Protein AF-A0A9C9SLM1-F1 (afdb_monomer)

Secondary structure (DSSP, 8-state):
---SSSSGGGTTTGGGHHHHHHHHHHHHHHHHHHHHHH-TTSTHHHHHHHHHHHHHHHHHHH-TTSTTHHHHHHHHHHHHHHH-SHHHHHHHHHHHHHHHHHHHHHHH-

Sequence (109 aa):
MKKLLIAFPLLILTSCAYFNIYYNADKYYKEAVSSKKENSRNLSYKSKADSTISKASKLIQYYPNSDLVDDALLLMAKAYVLKGGKDNYMKALTKLDEIEKYYKHKKIN

Structure (mmCIF, N/CA/C/O backbone):
data_AF-A0A9C9SLM1-F1
#
_entry.id   AF-A0A9C9SLM1-F1
#
loop_
_atom_site.group_PDB
_atom_site.id
_atom_site.type_symbol
_atom_site.label_atom_id
_atom_site.label_alt_id
_atom_site.label_comp_id
_atom_site.label_asym_id
_atom_site.label_entity_id
_atom_site.label_seq_id
_atom_site.pdbx_PDB_ins_code
_atom_site.Cartn_x
_atom_site.Cartn_y
_atom_site.Cartn_z
_atom_site.occupancy
_atom_site.B_iso_or_equiv
_atom_site.auth_seq_id
_atom_site.auth_comp_id
_atom_site.auth_asym_id
_atom_site.auth_atom_id
_atom_site.pdbx_PDB_model_num
ATOM 1 N N . MET A 1 1 ? -34.814 19.215 31.218 1.00 48.34 1 MET A N 1
ATOM 2 C CA . MET A 1 1 ? -34.365 18.006 30.489 1.00 48.34 1 MET A CA 1
ATOM 3 C C . MET A 1 1 ? -34.402 18.264 28.977 1.00 48.34 1 MET A C 1
ATOM 5 O O . MET A 1 1 ? -35.345 17.861 28.323 1.00 48.34 1 MET A O 1
ATOM 9 N N . LYS A 1 2 ? -33.443 19.014 28.413 1.00 53.16 2 LYS A N 1
ATOM 10 C CA . LYS A 1 2 ? -33.344 19.283 26.956 1.00 53.16 2 LYS A CA 1
ATOM 11 C C . LYS A 1 2 ? -31.889 19.595 26.559 1.00 53.16 2 LYS A C 1
ATOM 13 O O . LYS A 1 2 ? -31.604 20.642 25.997 1.00 53.16 2 LYS A O 1
ATOM 18 N N . LYS A 1 3 ? -30.937 1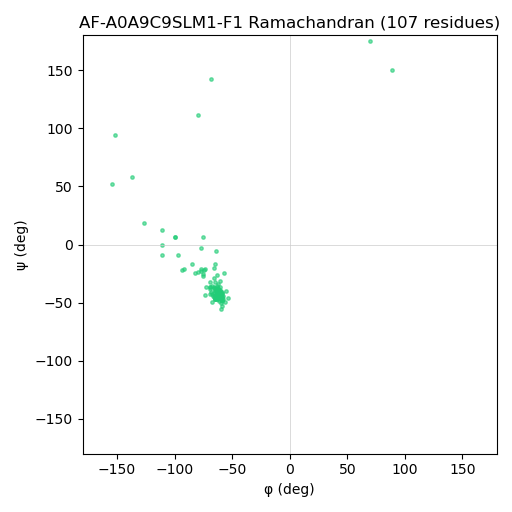8.731 26.924 1.00 52.84 3 LYS A N 1
ATOM 19 C CA . LYS A 1 3 ? -29.525 18.861 26.495 1.00 52.84 3 LYS A CA 1
ATOM 20 C C . LYS A 1 3 ? -28.972 17.591 25.830 1.00 52.84 3 LYS A C 1
ATOM 22 O O . LYS A 1 3 ? -27.766 17.437 25.731 1.00 52.84 3 LYS A O 1
ATOM 27 N N . LEU A 1 4 ? -29.845 16.690 25.367 1.00 57.44 4 LEU A N 1
ATOM 28 C CA . LEU A 1 4 ? -29.444 15.371 24.856 1.00 57.44 4 LEU A CA 1
ATOM 29 C C . LEU A 1 4 ? -29.637 15.183 23.338 1.00 57.44 4 LEU A C 1
ATOM 31 O O . LEU A 1 4 ? -29.566 14.064 22.856 1.00 57.44 4 LEU A O 1
ATOM 35 N N . LEU A 1 5 ? -29.889 16.249 22.568 1.00 57.72 5 LEU A N 1
ATOM 36 C CA . LEU A 1 5 ? -30.214 16.122 21.134 1.00 57.72 5 LEU A CA 1
ATOM 37 C C . LEU A 1 5 ? -29.136 16.650 20.173 1.00 57.72 5 LEU A C 1
ATOM 39 O O . LEU A 1 5 ? -29.304 16.539 18.967 1.00 57.72 5 LEU A O 1
ATOM 43 N N . ILE A 1 6 ? -28.013 17.179 20.673 1.00 57.31 6 ILE A N 1
ATOM 44 C CA . ILE A 1 6 ? -26.966 17.777 19.814 1.00 57.31 6 ILE A CA 1
ATOM 45 C C . ILE A 1 6 ? -25.814 16.790 19.515 1.00 57.31 6 ILE A C 1
ATOM 47 O O . ILE A 1 6 ? -24.994 17.042 18.642 1.00 57.31 6 ILE A O 1
ATOM 51 N N . ALA A 1 7 ? -25.756 15.623 20.169 1.00 55.84 7 ALA A N 1
ATOM 52 C CA . ALA A 1 7 ? -24.625 14.694 20.025 1.00 55.84 7 ALA A CA 1
ATOM 53 C C . ALA A 1 7 ? -24.716 13.723 18.824 1.00 55.84 7 ALA A C 1
ATOM 55 O O . ALA A 1 7 ? -23.706 13.146 18.430 1.00 55.84 7 ALA A O 1
ATOM 56 N N . PHE A 1 8 ? -25.898 13.535 18.225 1.00 56.88 8 PHE A N 1
ATOM 57 C CA . PHE A 1 8 ? -26.121 12.521 17.182 1.00 56.88 8 PHE A CA 1
ATOM 58 C C . PHE A 1 8 ? -25.425 12.798 15.824 1.00 56.88 8 PHE A C 1
ATOM 60 O O . PHE A 1 8 ? -24.918 11.850 15.227 1.00 56.88 8 PHE A O 1
ATOM 67 N N . PRO A 1 9 ? -25.299 14.051 15.328 1.00 55.69 9 PRO A N 1
ATOM 68 C CA . PRO A 1 9 ? -24.690 14.305 14.015 1.00 55.69 9 PRO A CA 1
ATOM 69 C C . PRO A 1 9 ? -23.161 14.129 13.970 1.00 55.69 9 PRO A C 1
ATOM 71 O O . PRO A 1 9 ? -22.608 13.925 12.892 1.00 55.69 9 PRO A O 1
ATOM 74 N N . LEU A 1 10 ? -22.459 14.197 15.111 1.00 55.34 10 LEU A N 1
ATOM 75 C CA . LEU A 1 10 ? -20.990 14.095 15.140 1.00 55.34 10 LEU A CA 1
ATOM 76 C C . LEU A 1 10 ? -20.470 12.659 14.947 1.00 55.34 10 LEU A C 1
ATOM 78 O O . LEU A 1 10 ? -19.350 12.481 14.474 1.00 55.34 10 LEU A O 1
ATOM 82 N N . LEU A 1 11 ? -21.268 11.640 15.281 1.00 55.53 11 LEU A N 1
ATOM 83 C CA . LEU A 1 11 ? -20.859 10.229 15.212 1.00 55.53 11 LEU A CA 1
ATOM 84 C C . LEU A 1 11 ? -20.796 9.676 13.778 1.00 55.53 11 LEU A C 1
ATOM 86 O O . LEU A 1 11 ? -20.075 8.718 13.527 1.00 55.53 11 LEU A O 1
ATOM 90 N N . ILE A 1 12 ? -21.507 10.289 12.828 1.00 58.47 12 ILE A N 1
ATOM 91 C CA . ILE A 1 12 ? -21.582 9.814 11.434 1.00 58.47 12 ILE A CA 1
ATOM 92 C C . ILE A 1 12 ? -20.365 10.284 10.614 1.00 58.47 12 ILE A C 1
ATOM 94 O O . ILE A 1 12 ? -19.975 9.656 9.635 1.00 58.47 12 ILE A O 1
ATOM 98 N N . LEU A 1 13 ? -19.709 11.378 11.013 1.00 56.62 13 LEU A N 1
ATOM 99 C CA . LEU A 1 13 ? -18.581 11.935 10.255 1.00 56.62 13 LEU A CA 1
ATOM 100 C C . LEU A 1 13 ? -17.273 11.154 10.457 1.00 56.62 13 LEU A C 1
ATOM 102 O O . LEU A 1 13 ? -16.393 11.188 9.595 1.00 56.62 13 LEU A O 1
ATOM 106 N N . THR A 1 14 ? -17.133 10.419 11.562 1.00 57.78 14 THR A N 1
ATOM 107 C CA . THR A 1 14 ? -15.932 9.616 11.840 1.00 57.78 14 THR A CA 1
ATOM 108 C C . THR A 1 14 ? -15.930 8.284 11.087 1.00 57.78 14 THR A C 1
ATOM 110 O O . THR A 1 14 ? -14.854 7.758 10.794 1.00 57.78 14 THR A O 1
ATOM 113 N N . SER A 1 15 ? -17.100 7.768 10.691 1.00 63.66 15 SER A N 1
ATOM 114 C CA . SER A 1 15 ? -17.237 6.471 10.015 1.00 63.66 15 SER A CA 1
ATOM 115 C C . SER A 1 15 ? -16.843 6.478 8.535 1.00 63.66 15 SER A C 1
ATOM 117 O O . SER A 1 15 ? -16.865 5.427 7.910 1.00 63.66 15 SER A O 1
ATOM 119 N N . CYS A 1 16 ? -16.477 7.623 7.950 1.00 82.00 16 CYS A N 1
ATOM 120 C CA . CYS A 1 16 ? -16.075 7.706 6.536 1.00 82.00 16 CYS A CA 1
ATOM 121 C C . CYS A 1 16 ? -14.584 8.012 6.334 1.00 82.00 16 CYS A C 1
ATOM 123 O O . CYS A 1 16 ? -14.071 7.944 5.215 1.00 82.00 16 CYS A O 1
ATOM 125 N N . ALA A 1 17 ? -13.862 8.356 7.401 1.00 88.94 17 ALA A N 1
ATOM 126 C CA . ALA A 1 17 ? -12.472 8.786 7.293 1.00 88.94 17 ALA A CA 1
ATOM 127 C C . ALA A 1 17 ? -11.543 7.669 6.778 1.00 88.94 17 ALA A C 1
ATOM 129 O O . ALA A 1 17 ? -10.668 7.941 5.956 1.00 88.94 17 ALA A O 1
ATOM 130 N N . TYR A 1 18 ? -11.768 6.411 7.178 1.00 92.06 18 TYR A N 1
ATOM 131 C CA . TYR A 1 18 ? -10.975 5.275 6.695 1.00 92.06 18 TYR A CA 1
ATOM 132 C C . TYR A 1 18 ? -11.158 5.031 5.189 1.00 92.06 18 TYR A C 1
ATOM 134 O O . TYR A 1 18 ? -10.162 4.834 4.493 1.00 92.06 18 TYR A O 1
ATOM 142 N N . PHE A 1 19 ? -12.385 5.151 4.658 1.00 94.56 19 PHE A N 1
ATOM 143 C CA . PHE A 1 19 ? -12.643 5.078 3.214 1.00 94.56 19 PHE A CA 1
ATOM 144 C C . PHE A 1 19 ? -11.849 6.144 2.460 1.00 94.56 19 PHE A C 1
ATOM 146 O O . PHE A 1 19 ? -11.167 5.840 1.482 1.00 94.56 19 PHE A O 1
ATOM 153 N N . ASN A 1 20 ? -11.870 7.389 2.943 1.00 94.12 20 ASN A N 1
ATOM 154 C CA . ASN A 1 20 ? -11.127 8.481 2.316 1.00 94.12 20 ASN A CA 1
ATOM 155 C C . ASN A 1 20 ? -9.617 8.211 2.289 1.00 94.12 20 ASN A C 1
ATOM 157 O O . ASN A 1 20 ? -8.957 8.498 1.289 1.00 94.12 20 ASN A O 1
ATOM 161 N N . ILE A 1 21 ? -9.054 7.648 3.363 1.00 96.06 21 ILE A N 1
ATOM 162 C CA . ILE A 1 21 ? -7.633 7.279 3.404 1.00 96.06 21 ILE A CA 1
ATOM 163 C C . ILE A 1 21 ? -7.342 6.151 2.409 1.00 96.06 21 ILE A C 1
ATOM 165 O O . ILE A 1 21 ? -6.369 6.258 1.655 1.00 96.06 21 ILE A O 1
ATOM 169 N N . TYR A 1 22 ? -8.188 5.118 2.370 1.00 97.69 22 TYR A N 1
ATOM 170 C CA . TYR A 1 22 ? -8.041 3.987 1.456 1.00 97.69 22 TYR A CA 1
ATOM 171 C C . TYR A 1 22 ? -8.070 4.424 -0.009 1.00 97.69 22 TYR A C 1
ATOM 173 O O . TYR A 1 22 ? -7.113 4.185 -0.742 1.00 97.69 22 TYR A O 1
ATOM 181 N N . TYR A 1 23 ? -9.120 5.128 -0.438 1.00 97.62 23 TYR A N 1
ATOM 182 C CA . TYR A 1 23 ? -9.256 5.543 -1.836 1.00 97.62 23 TYR A CA 1
ATOM 183 C C . TYR A 1 23 ? -8.178 6.540 -2.255 1.00 97.62 23 TYR A C 1
ATOM 185 O O . TYR A 1 23 ? -7.765 6.563 -3.413 1.00 97.62 23 TYR A O 1
ATOM 193 N N . ASN A 1 24 ? -7.664 7.335 -1.315 1.00 97.75 24 ASN A N 1
ATOM 194 C CA . ASN A 1 24 ? -6.496 8.163 -1.573 1.00 97.75 24 ASN A CA 1
ATOM 195 C C . ASN A 1 24 ? -5.246 7.293 -1.805 1.00 97.75 24 ASN A C 1
ATOM 197 O O . ASN A 1 24 ? -4.520 7.523 -2.767 1.00 97.75 24 ASN A O 1
ATOM 201 N N . ALA A 1 25 ? -5.014 6.259 -0.990 1.00 98.50 25 ALA A N 1
ATOM 202 C CA . ALA A 1 25 ? -3.931 5.301 -1.225 1.00 98.50 25 ALA A CA 1
ATOM 203 C C . ALA A 1 25 ? -4.070 4.596 -2.589 1.00 98.50 25 ALA A C 1
ATOM 205 O O . ALA A 1 25 ? -3.108 4.558 -3.356 1.00 98.50 25 ALA A O 1
ATOM 206 N N . ASP A 1 26 ? -5.263 4.098 -2.921 1.00 98.69 26 ASP A N 1
ATOM 207 C CA . ASP A 1 26 ? -5.548 3.411 -4.188 1.00 98.69 26 ASP A CA 1
ATOM 208 C C . ASP A 1 26 ? -5.353 4.331 -5.401 1.00 98.69 26 ASP A C 1
ATOM 210 O O . ASP A 1 26 ? -4.755 3.935 -6.405 1.00 98.69 26 ASP A O 1
ATOM 214 N N . LYS A 1 27 ? -5.752 5.603 -5.290 1.00 98.69 27 LYS A N 1
ATOM 215 C CA . LYS A 1 27 ? -5.478 6.614 -6.317 1.00 98.69 27 LYS A CA 1
ATOM 216 C C . LYS A 1 27 ? -3.977 6.737 -6.599 1.00 98.69 27 LYS A C 1
ATOM 218 O O . LYS A 1 27 ? -3.574 6.655 -7.759 1.00 98.69 27 LYS A O 1
ATOM 223 N N . TYR A 1 28 ? -3.144 6.874 -5.565 1.00 98.62 28 TYR A N 1
ATOM 224 C CA . TYR A 1 28 ? -1.687 6.945 -5.741 1.00 98.62 28 TYR A CA 1
ATOM 225 C C . TYR A 1 28 ? -1.107 5.665 -6.351 1.00 98.62 28 TYR A C 1
ATOM 227 O O . TYR A 1 28 ? -0.169 5.740 -7.148 1.00 98.62 28 TYR A O 1
ATOM 235 N N . TYR A 1 29 ? -1.670 4.499 -6.030 1.00 98.75 29 TYR A N 1
ATOM 236 C CA . TYR A 1 29 ? -1.240 3.238 -6.629 1.00 98.75 29 TYR A CA 1
ATOM 237 C C . TYR A 1 29 ? -1.536 3.206 -8.129 1.00 98.75 29 TYR A C 1
ATOM 239 O O . TYR A 1 29 ? -0.651 2.898 -8.931 1.00 98.75 29 TYR A O 1
ATOM 247 N N . LYS A 1 30 ? -2.753 3.589 -8.525 1.00 98.75 30 LYS A N 1
ATOM 248 C CA . LYS A 1 30 ? -3.152 3.697 -9.935 1.00 98.75 30 LYS A CA 1
ATOM 249 C C . LYS A 1 30 ? -2.253 4.670 -10.692 1.00 98.75 30 LYS A C 1
ATOM 251 O O . LYS A 1 30 ? -1.758 4.338 -11.767 1.00 98.75 30 LYS A O 1
ATOM 256 N N . GLU A 1 31 ? -1.961 5.830 -10.109 1.00 98.31 31 GLU A N 1
ATOM 257 C CA . GLU A 1 31 ? -1.018 6.793 -10.685 1.00 98.31 31 GLU A CA 1
ATOM 258 C C . GLU A 1 31 ? 0.401 6.220 -10.805 1.00 98.31 31 GLU A C 1
ATOM 260 O O . GLU A 1 31 ? 1.088 6.495 -11.790 1.00 98.31 31 GLU A O 1
ATOM 265 N N . ALA A 1 32 ? 0.859 5.425 -9.833 1.00 98.38 32 ALA A N 1
ATOM 266 C CA . ALA A 1 32 ? 2.157 4.758 -9.887 1.00 98.38 32 ALA A CA 1
ATOM 267 C C . ALA A 1 32 ? 2.221 3.752 -11.046 1.00 98.38 32 ALA A C 1
ATOM 269 O O . ALA A 1 32 ? 3.180 3.761 -11.820 1.00 98.38 32 ALA A O 1
ATOM 270 N N . VAL A 1 33 ? 1.190 2.918 -11.202 1.00 98.44 33 VAL A N 1
ATOM 271 C CA . VAL A 1 33 ? 1.088 1.940 -12.296 1.00 98.44 33 VAL A CA 1
ATOM 272 C C . VAL A 1 33 ? 1.078 2.644 -13.653 1.00 98.44 33 VAL A C 1
ATOM 274 O O . VAL A 1 33 ? 1.876 2.286 -14.523 1.00 98.44 33 VAL A O 1
ATOM 277 N N . SER A 1 34 ? 0.252 3.680 -13.818 1.00 98.06 34 SER A N 1
ATOM 278 C CA . SER A 1 34 ? 0.200 4.477 -15.051 1.00 98.06 34 SER A CA 1
ATOM 279 C C . SER A 1 34 ? 1.553 5.110 -15.370 1.00 98.06 34 SER A C 1
ATOM 281 O O . SER A 1 34 ? 2.048 4.973 -16.484 1.00 98.06 34 SER A O 1
ATOM 283 N N . SER A 1 35 ? 2.212 5.702 -14.370 1.00 97.25 35 SER A N 1
ATOM 284 C CA . SER A 1 35 ? 3.530 6.331 -14.519 1.00 97.25 35 SER A CA 1
ATOM 285 C C . SER A 1 35 ? 4.617 5.338 -14.941 1.00 97.25 35 SER A C 1
ATOM 287 O O . SER A 1 35 ? 5.470 5.672 -15.761 1.00 97.25 35 SER A O 1
ATOM 289 N N . LYS A 1 36 ? 4.591 4.109 -14.405 1.00 97.25 36 LYS A N 1
ATOM 290 C CA . LYS A 1 36 ? 5.536 3.049 -14.788 1.00 97.25 36 LYS A CA 1
ATOM 291 C C . LYS A 1 36 ? 5.285 2.559 -16.215 1.00 97.25 36 LYS A C 1
ATOM 293 O O . LYS A 1 36 ? 6.244 2.239 -16.913 1.00 97.25 36 LYS A O 1
ATOM 298 N N . LYS A 1 37 ? 4.014 2.484 -16.629 1.00 97.12 37 LYS A N 1
ATOM 299 C CA . LYS A 1 37 ? 3.603 2.069 -17.978 1.00 97.12 37 LYS A CA 1
ATOM 300 C C . LYS A 1 37 ? 3.989 3.105 -19.034 1.00 97.12 37 LYS A C 1
ATOM 302 O O . LYS A 1 37 ? 4.458 2.726 -20.098 1.00 97.12 37 LYS A O 1
ATOM 307 N N . GLU A 1 38 ? 3.793 4.385 -18.731 1.00 96.31 38 GLU A N 1
ATOM 308 C CA . GLU A 1 38 ? 4.109 5.497 -19.629 1.00 96.31 38 GLU A CA 1
ATOM 309 C C . GLU A 1 38 ? 5.619 5.641 -19.844 1.00 96.31 38 GLU A C 1
ATOM 311 O O . GLU A 1 38 ? 6.089 5.709 -20.977 1.00 96.31 38 GLU A O 1
ATOM 316 N N . ASN A 1 39 ? 6.397 5.652 -18.758 1.00 93.31 39 ASN A N 1
ATOM 317 C CA . ASN A 1 39 ? 7.846 5.758 -18.845 1.00 93.31 39 ASN A CA 1
ATOM 318 C C . ASN A 1 39 ? 8.524 5.077 -17.655 1.00 93.31 39 ASN A C 1
ATOM 320 O O . ASN A 1 39 ? 8.782 5.685 -16.618 1.00 93.31 39 ASN A O 1
ATOM 324 N N . SER A 1 40 ? 8.897 3.813 -17.838 1.00 88.25 40 SER A N 1
ATOM 325 C CA . SER A 1 40 ? 9.567 3.011 -16.810 1.00 88.25 40 SER A CA 1
ATOM 326 C C . SER A 1 40 ? 10.968 3.513 -16.433 1.00 88.25 40 SER A C 1
ATOM 328 O O . SER A 1 40 ? 11.448 3.190 -15.343 1.00 88.25 40 SER A O 1
ATOM 330 N N . ARG A 1 41 ? 11.618 4.320 -17.290 1.00 91.31 41 ARG A N 1
ATOM 331 C CA . ARG A 1 41 ? 12.911 4.962 -16.984 1.00 91.31 41 ARG A CA 1
ATOM 332 C C . ARG A 1 41 ? 12.742 6.139 -16.023 1.00 91.31 41 ARG A C 1
ATOM 334 O O . ARG A 1 41 ? 13.656 6.442 -15.263 1.00 91.31 41 ARG A O 1
ATOM 341 N N . ASN A 1 42 ? 11.569 6.774 -16.020 1.00 91.00 42 ASN A N 1
ATOM 342 C CA . ASN A 1 42 ? 11.219 7.795 -15.044 1.00 91.00 42 ASN A CA 1
ATOM 343 C C . ASN A 1 42 ? 10.788 7.120 -13.731 1.00 91.00 42 ASN A C 1
ATOM 345 O O . ASN A 1 42 ? 9.730 6.503 -13.639 1.00 91.00 42 ASN A O 1
ATOM 349 N N . LEU A 1 43 ? 11.599 7.260 -12.681 1.00 93.81 43 LEU A N 1
ATOM 350 C CA . LEU A 1 43 ? 11.371 6.603 -11.389 1.00 93.81 43 LEU A CA 1
ATOM 351 C C . LEU A 1 43 ? 10.257 7.234 -10.534 1.00 93.81 43 LEU A C 1
ATOM 353 O O . LEU A 1 43 ? 10.045 6.790 -9.406 1.00 93.81 43 LEU A O 1
ATOM 357 N N . SER A 1 44 ? 9.507 8.213 -11.047 1.00 94.69 44 SER A N 1
ATOM 358 C CA . SER A 1 44 ? 8.378 8.840 -10.337 1.00 94.69 44 SER A CA 1
ATOM 359 C C . SER A 1 44 ? 7.292 7.851 -9.890 1.00 94.69 44 SER A C 1
ATOM 361 O O . SER A 1 44 ? 6.621 8.094 -8.883 1.00 94.69 44 SER A O 1
ATOM 363 N N . TYR A 1 45 ? 7.154 6.693 -10.551 1.00 97.69 45 TYR A N 1
ATOM 364 C CA . TYR A 1 45 ? 6.273 5.621 -10.074 1.00 97.69 45 TYR A CA 1
ATOM 365 C C . TYR A 1 45 ? 6.669 5.103 -8.685 1.00 97.69 45 TYR A C 1
ATOM 367 O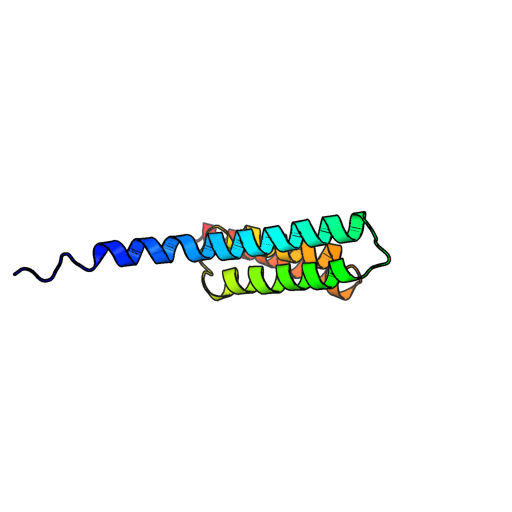 O . TYR A 1 45 ? 5.796 4.708 -7.915 1.00 97.69 45 TYR A O 1
ATOM 375 N N . LYS A 1 46 ? 7.963 5.126 -8.329 1.00 97.69 46 LYS A N 1
ATOM 376 C CA . LYS A 1 46 ? 8.432 4.687 -7.007 1.00 97.69 46 LYS A CA 1
ATOM 377 C C . LYS A 1 46 ? 7.953 5.638 -5.913 1.00 97.69 46 LYS A C 1
ATOM 379 O O . LYS A 1 46 ? 7.443 5.167 -4.905 1.00 97.69 46 LYS A O 1
ATOM 384 N N . SER A 1 47 ? 8.015 6.949 -6.143 1.00 97.94 47 SER A N 1
ATOM 385 C CA . SER A 1 47 ? 7.517 7.961 -5.198 1.00 97.94 47 SER A CA 1
ATOM 386 C C . SER A 1 47 ? 5.993 7.904 -5.020 1.00 97.94 47 SER A C 1
ATOM 388 O O . SER A 1 47 ? 5.476 8.075 -3.914 1.00 97.94 47 SER A O 1
ATOM 390 N N . LYS A 1 48 ? 5.249 7.608 -6.093 1.00 98.38 48 LYS A N 1
ATOM 391 C CA . LYS A 1 48 ? 3.793 7.383 -6.023 1.00 98.38 48 LYS A CA 1
ATOM 392 C C . LYS A 1 48 ? 3.454 6.083 -5.278 1.00 98.38 48 LYS A C 1
ATOM 394 O O . LYS A 1 48 ? 2.538 6.059 -4.455 1.00 98.38 48 LYS A O 1
ATOM 399 N N . ALA A 1 49 ? 4.242 5.026 -5.477 1.00 98.56 49 ALA A N 1
ATOM 400 C CA . ALA A 1 49 ? 4.136 3.802 -4.684 1.00 98.56 49 ALA A CA 1
ATOM 401 C C . ALA A 1 49 ? 4.447 4.056 -3.196 1.00 98.56 49 ALA A C 1
ATOM 403 O O . ALA A 1 49 ? 3.736 3.554 -2.331 1.00 98.56 49 ALA A O 1
ATOM 404 N N . ASP A 1 50 ? 5.430 4.899 -2.874 1.00 98.62 50 ASP A N 1
ATOM 405 C CA . ASP A 1 50 ? 5.702 5.312 -1.489 1.00 98.62 50 ASP A CA 1
ATOM 406 C C . ASP A 1 50 ? 4.532 6.084 -0.868 1.00 98.62 50 ASP A C 1
ATOM 408 O O . ASP A 1 50 ? 4.174 5.854 0.289 1.00 98.62 50 ASP A O 1
ATOM 412 N N . SER A 1 51 ? 3.860 6.927 -1.655 1.00 98.62 51 SER A N 1
ATOM 413 C CA . SER A 1 51 ? 2.636 7.613 -1.219 1.00 98.62 51 SER A CA 1
ATOM 414 C C . SER A 1 51 ? 1.492 6.634 -0.938 1.00 98.62 51 SER A C 1
ATOM 416 O O . SER A 1 51 ? 0.766 6.804 0.044 1.00 98.62 51 SER A O 1
ATOM 418 N N . THR A 1 52 ? 1.370 5.578 -1.750 1.00 98.75 52 THR A N 1
ATOM 419 C CA . THR A 1 52 ? 0.424 4.472 -1.520 1.00 98.75 52 THR A CA 1
ATOM 420 C C . THR A 1 52 ? 0.694 3.813 -0.169 1.00 98.75 52 THR A C 1
ATOM 422 O O . THR A 1 52 ? -0.201 3.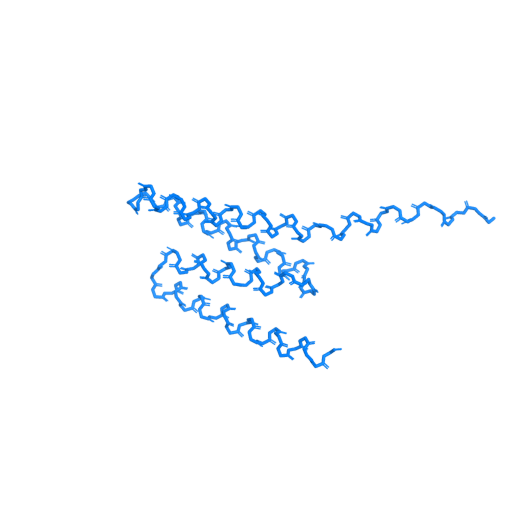731 0.673 1.00 98.75 52 THR A O 1
ATOM 425 N N . ILE A 1 53 ? 1.946 3.402 0.061 1.00 98.75 53 ILE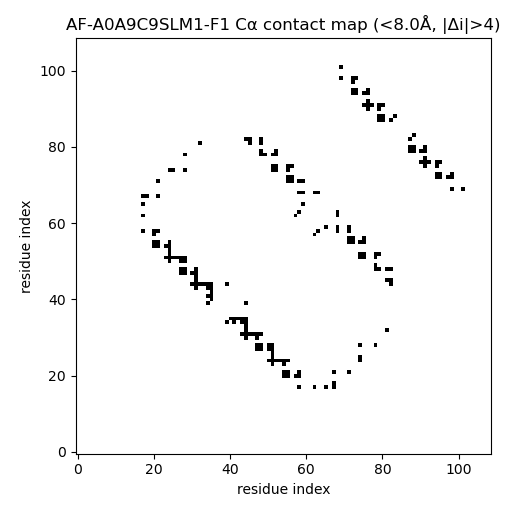 A N 1
ATOM 426 C CA . ILE A 1 53 ? 2.381 2.705 1.279 1.00 98.75 53 ILE A CA 1
ATOM 427 C C . ILE A 1 53 ? 2.130 3.574 2.515 1.00 98.75 53 ILE A C 1
ATOM 429 O O . ILE A 1 53 ? 1.558 3.102 3.497 1.00 98.75 53 ILE A O 1
ATOM 433 N N . SER A 1 54 ? 2.508 4.854 2.459 1.00 98.56 54 SER A N 1
ATOM 434 C CA . SER A 1 54 ? 2.325 5.793 3.569 1.00 98.56 54 SER A CA 1
ATOM 435 C C . SER A 1 54 ? 0.852 5.959 3.955 1.00 98.56 54 SER A C 1
ATOM 437 O O . SER A 1 54 ? 0.515 5.950 5.139 1.00 98.56 54 SER A O 1
ATOM 439 N N . LYS A 1 55 ? -0.050 6.087 2.977 1.00 98.25 55 LYS A N 1
ATOM 440 C CA . LYS A 1 55 ? -1.482 6.277 3.250 1.00 98.25 55 LYS A CA 1
ATOM 441 C C . LYS A 1 55 ? -2.164 5.006 3.730 1.00 98.25 55 LYS A C 1
ATOM 443 O O . LYS A 1 55 ? -2.899 5.068 4.709 1.00 98.25 55 LYS A O 1
ATOM 448 N N . ALA A 1 56 ? -1.881 3.869 3.102 1.00 98.31 56 ALA A N 1
ATOM 449 C CA . ALA A 1 56 ? -2.385 2.581 3.566 1.00 98.31 56 ALA A CA 1
ATOM 450 C C . ALA A 1 56 ? -1.932 2.295 5.010 1.00 98.31 56 ALA A C 1
ATOM 452 O O . ALA A 1 56 ? -2.745 1.916 5.848 1.00 98.31 56 ALA A O 1
ATOM 453 N N . SER A 1 57 ? -0.677 2.613 5.353 1.00 98.19 57 SER A N 1
ATOM 454 C CA . SER A 1 57 ? -0.183 2.508 6.732 1.00 98.19 57 SER A CA 1
ATOM 455 C C . SER A 1 57 ? -0.957 3.390 7.718 1.00 98.19 57 SER A C 1
ATOM 457 O O . SER A 1 57 ? -1.167 2.971 8.853 1.00 98.19 57 SER A O 1
ATOM 459 N N . LYS A 1 58 ? -1.396 4.591 7.314 1.00 97.75 58 LYS A N 1
ATOM 460 C CA . LYS A 1 58 ? -2.229 5.464 8.161 1.00 97.75 58 LYS A CA 1
ATOM 461 C C . LYS A 1 58 ? -3.614 4.876 8.410 1.00 97.75 58 LYS A C 1
ATOM 463 O O . LYS A 1 58 ? -4.136 5.041 9.506 1.00 97.75 58 LYS A O 1
ATOM 468 N N . LEU A 1 59 ? -4.201 4.189 7.426 1.00 96.56 59 LEU A N 1
ATOM 469 C CA . LEU A 1 59 ? -5.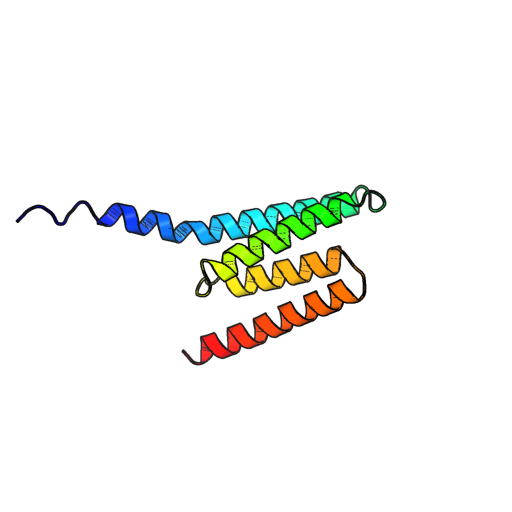469 3.485 7.626 1.00 96.56 59 LEU A CA 1
ATOM 470 C C . LEU A 1 59 ? -5.319 2.440 8.726 1.00 96.56 59 LEU A C 1
ATOM 472 O O . LEU A 1 59 ? -6.087 2.455 9.678 1.00 96.56 59 LEU A O 1
ATOM 476 N N . ILE A 1 60 ? -4.290 1.599 8.633 1.00 96.44 60 ILE A N 1
ATOM 477 C CA . ILE A 1 60 ? -4.032 0.539 9.613 1.00 96.44 60 ILE A CA 1
ATOM 478 C C . ILE A 1 60 ? -3.742 1.138 10.996 1.00 96.44 60 ILE A C 1
ATOM 480 O O . ILE A 1 60 ? -4.247 0.647 11.999 1.00 96.44 60 ILE A O 1
ATOM 484 N N . GLN A 1 61 ? -2.966 2.224 11.056 1.00 96.56 61 GLN A N 1
ATOM 485 C CA . GLN A 1 61 ? -2.617 2.888 12.313 1.00 96.56 61 GLN A CA 1
ATOM 486 C C . GLN A 1 61 ? -3.830 3.506 13.018 1.00 96.56 61 GLN A C 1
ATOM 488 O O . GLN A 1 61 ? -3.971 3.361 14.230 1.00 96.56 61 GLN A O 1
ATOM 493 N N . TYR A 1 62 ? -4.670 4.239 12.285 1.00 95.19 62 TYR A N 1
ATOM 494 C CA . TYR A 1 62 ? -5.774 5.000 12.877 1.00 95.19 62 TYR A CA 1
ATOM 495 C C . TYR A 1 62 ? -7.089 4.218 12.937 1.00 95.19 62 TYR A C 1
ATOM 497 O O . TYR A 1 62 ? -7.954 4.548 13.745 1.00 95.19 62 TYR A O 1
ATOM 505 N N . TYR A 1 63 ? -7.241 3.185 12.108 1.00 93.94 63 TYR A N 1
ATOM 506 C CA . TYR A 1 63 ? -8.457 2.383 11.977 1.00 93.94 63 TYR A CA 1
ATOM 507 C C . TYR A 1 63 ? -8.139 0.874 11.895 1.00 93.94 63 TYR A C 1
ATOM 509 O O . TYR A 1 63 ? -8.545 0.217 10.935 1.00 93.94 63 TYR A O 1
ATOM 517 N N . PRO A 1 64 ? -7.453 0.283 12.895 1.00 92.94 64 PRO A N 1
ATOM 518 C CA . PRO A 1 64 ? -7.007 -1.120 12.858 1.00 92.94 64 PRO A CA 1
ATOM 519 C C . PRO A 1 64 ? -8.147 -2.156 12.834 1.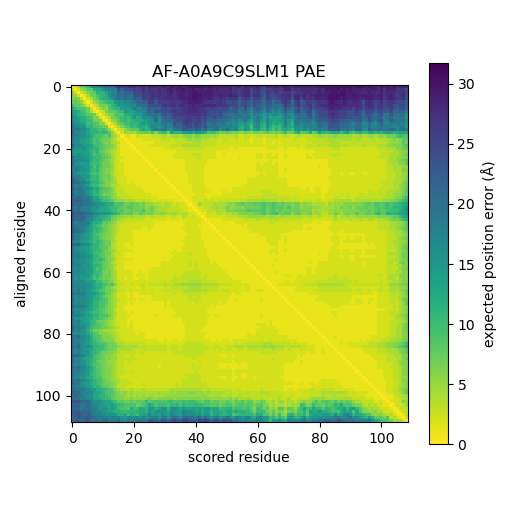00 92.94 64 PRO A C 1
ATOM 521 O O . PRO A 1 64 ? -7.922 -3.309 12.480 1.00 92.94 64 PRO A O 1
ATOM 524 N N . ASN A 1 65 ? -9.370 -1.750 13.185 1.00 90.19 65 ASN A N 1
ATOM 525 C CA . ASN A 1 65 ? -10.567 -2.598 13.151 1.00 90.19 65 ASN A CA 1
ATOM 526 C C . ASN A 1 65 ? -11.434 -2.359 11.900 1.00 90.19 65 ASN A C 1
ATOM 528 O O . ASN A 1 65 ? -12.545 -2.873 11.825 1.00 90.19 65 ASN A O 1
ATOM 532 N N . SER A 1 66 ? -10.975 -1.541 10.945 1.00 91.00 66 SER A N 1
ATOM 533 C CA . SER A 1 66 ? -11.694 -1.309 9.690 1.00 91.00 66 SER A CA 1
ATOM 534 C C . SER A 1 66 ? -11.701 -2.565 8.824 1.00 91.00 66 SER A C 1
ATOM 536 O O . SER A 1 66 ? -10.683 -3.242 8.697 1.00 91.00 66 SER A O 1
ATOM 538 N N . ASP A 1 67 ? -12.818 -2.802 8.137 1.00 90.94 67 ASP A N 1
ATOM 539 C CA . ASP A 1 67 ? -12.938 -3.849 7.119 1.00 90.94 67 ASP A CA 1
ATOM 540 C C . ASP A 1 67 ? -12.029 -3.637 5.899 1.00 90.94 67 ASP A C 1
ATOM 542 O O . ASP A 1 67 ? -11.979 -4.512 5.053 1.00 90.94 67 ASP A O 1
ATOM 546 N N . LEU A 1 68 ? -11.322 -2.503 5.800 1.00 95.00 68 LEU A N 1
ATOM 547 C CA . LEU A 1 68 ? -10.366 -2.217 4.724 1.00 95.00 68 LEU A CA 1
ATOM 548 C C . LEU A 1 68 ? -8.902 -2.459 5.121 1.00 95.00 68 LEU A C 1
ATOM 550 O O . LEU A 1 68 ? -7.994 -2.065 4.386 1.00 95.00 68 LEU A O 1
ATOM 554 N N . VAL A 1 69 ? -8.628 -3.016 6.303 1.00 96.12 69 VAL A N 1
ATOM 555 C CA . VAL A 1 69 ? -7.246 -3.259 6.753 1.00 96.12 69 VAL A CA 1
ATOM 556 C C . VAL A 1 69 ? -6.540 -4.283 5.865 1.00 96.12 69 VAL A C 1
ATOM 558 O O . V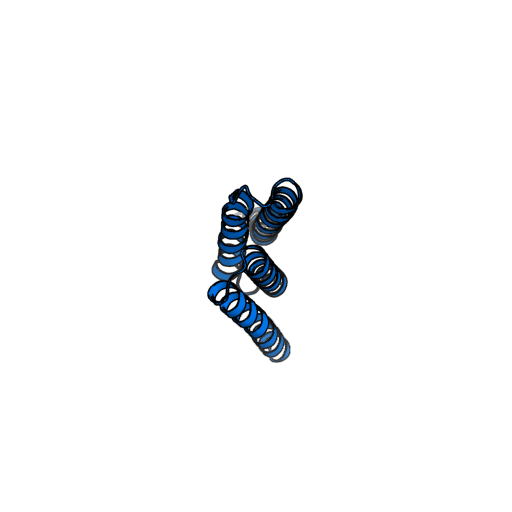AL A 1 69 ? -5.401 -4.056 5.459 1.00 96.12 69 VAL A O 1
ATOM 561 N N . ASP A 1 70 ? -7.214 -5.371 5.519 1.00 96.38 70 ASP A N 1
ATOM 562 C CA . ASP A 1 70 ? -6.746 -6.385 4.569 1.00 96.38 70 ASP A CA 1
ATOM 563 C C . ASP A 1 70 ? -6.507 -5.798 3.169 1.00 96.38 70 ASP A C 1
ATOM 565 O O . ASP A 1 70 ? -5.446 -6.010 2.574 1.00 96.38 70 ASP A O 1
ATOM 569 N N . ASP A 1 71 ? -7.433 -4.980 2.677 1.00 97.38 71 ASP A N 1
ATOM 570 C CA . ASP A 1 71 ? -7.307 -4.283 1.403 1.00 97.38 71 ASP A CA 1
ATOM 571 C C . ASP A 1 71 ? -6.131 -3.294 1.408 1.00 97.38 71 ASP A C 1
ATOM 573 O O . ASP A 1 71 ? -5.382 -3.196 0.429 1.00 97.38 71 ASP A O 1
ATOM 577 N N . ALA A 1 72 ? -5.929 -2.564 2.508 1.00 98.19 72 ALA A N 1
ATOM 578 C CA . ALA A 1 72 ? -4.802 -1.652 2.678 1.00 98.19 72 ALA A CA 1
ATOM 579 C C . ALA A 1 72 ? -3.465 -2.412 2.690 1.00 98.19 72 ALA A C 1
ATOM 581 O O . ALA A 1 72 ? -2.516 -1.992 2.020 1.00 98.19 72 ALA A O 1
ATOM 582 N N . LEU A 1 73 ? -3.392 -3.549 3.387 1.00 98.50 73 LEU A N 1
ATOM 583 C CA . LEU A 1 73 ? -2.218 -4.427 3.392 1.00 98.50 73 LEU A CA 1
ATOM 584 C C . LEU A 1 73 ? -1.916 -4.977 1.992 1.00 98.50 73 LEU A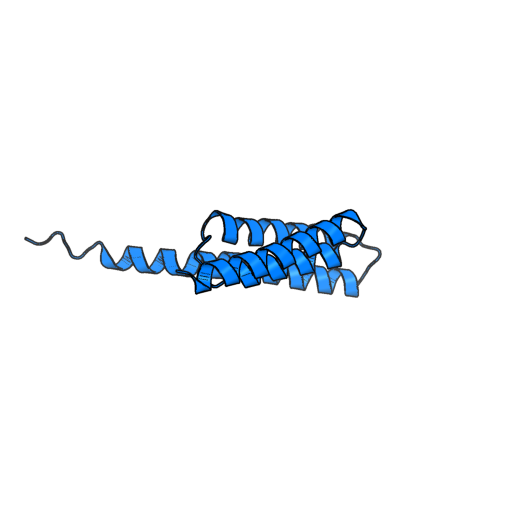 C 1
ATOM 586 O O . LEU A 1 73 ? -0.765 -4.935 1.542 1.00 98.50 73 LEU A O 1
ATOM 590 N N . LEU A 1 74 ? -2.942 -5.420 1.262 1.00 98.50 74 LEU A N 1
ATOM 591 C CA . LEU A 1 74 ? -2.796 -5.907 -0.110 1.00 98.50 74 LEU A CA 1
ATOM 592 C C . LEU A 1 74 ? -2.283 -4.799 -1.035 1.00 98.50 74 LEU A C 1
ATOM 594 O O . LEU A 1 74 ? -1.408 -5.026 -1.877 1.00 98.50 74 LEU A O 1
ATOM 598 N N . LEU A 1 75 ? -2.797 -3.583 -0.870 1.00 98.50 75 LEU A N 1
ATOM 599 C CA . LEU A 1 75 ? -2.367 -2.424 -1.638 1.00 98.50 75 LEU A CA 1
ATOM 600 C C . LEU A 1 75 ? -0.897 -2.060 -1.352 1.00 98.50 75 LEU A C 1
ATOM 602 O O . LEU A 1 75 ? -0.146 -1.767 -2.287 1.00 98.50 75 LEU A O 1
ATOM 606 N N . MET A 1 76 ? -0.447 -2.156 -0.094 1.00 98.75 76 MET A N 1
ATOM 607 C CA . MET A 1 76 ? 0.970 -2.006 0.269 1.00 98.75 76 MET A CA 1
ATOM 608 C C . MET A 1 76 ? 1.842 -3.071 -0.401 1.00 98.75 76 MET A C 1
ATOM 610 O O . MET A 1 76 ? 2.876 -2.731 -0.979 1.00 98.75 76 MET A O 1
ATOM 614 N N . ALA A 1 77 ? 1.429 -4.343 -0.372 1.00 98.75 77 ALA A N 1
ATOM 615 C CA . ALA A 1 77 ? 2.164 -5.435 -1.014 1.00 98.75 77 ALA A CA 1
ATOM 616 C C . ALA A 1 77 ? 2.332 -5.187 -2.521 1.00 98.75 77 ALA A C 1
ATOM 618 O O . ALA A 1 77 ? 3.446 -5.239 -3.051 1.00 98.75 77 ALA A O 1
ATOM 619 N N . LYS A 1 78 ? 1.246 -4.810 -3.204 1.00 98.81 78 LYS A N 1
ATOM 620 C CA . LYS A 1 78 ? 1.258 -4.435 -4.625 1.00 98.81 78 LYS A CA 1
ATOM 621 C C . LYS A 1 78 ? 2.197 -3.258 -4.910 1.00 98.81 78 LYS A C 1
ATOM 623 O O . LYS A 1 78 ? 2.928 -3.285 -5.902 1.00 98.81 78 LYS A O 1
ATOM 628 N N . ALA A 1 79 ? 2.206 -2.234 -4.057 1.00 98.75 79 ALA A N 1
ATOM 629 C CA . ALA A 1 79 ? 3.097 -1.082 -4.196 1.00 98.75 79 ALA A CA 1
ATOM 630 C C . ALA A 1 79 ? 4.575 -1.469 -4.017 1.00 98.75 79 ALA A C 1
ATOM 632 O O . ALA A 1 79 ? 5.421 -1.046 -4.808 1.00 98.75 79 ALA A O 1
ATOM 633 N N . TYR A 1 80 ? 4.896 -2.324 -3.044 1.00 98.75 80 TYR A N 1
ATOM 634 C CA . TYR A 1 80 ? 6.249 -2.854 -2.874 1.00 98.75 80 TYR A CA 1
ATOM 635 C C . TYR A 1 80 ? 6.711 -3.672 -4.089 1.00 98.75 80 TYR A C 1
ATOM 637 O O . TYR A 1 80 ? 7.813 -3.443 -4.594 1.00 98.75 80 TYR A O 1
ATOM 645 N N . VAL A 1 81 ? 5.860 -4.554 -4.621 1.00 98.62 81 VAL A N 1
ATOM 646 C CA . VAL A 1 81 ? 6.148 -5.296 -5.862 1.00 98.62 81 VAL A CA 1
ATOM 647 C C . VAL A 1 81 ? 6.398 -4.336 -7.025 1.00 98.62 81 VAL A C 1
ATOM 649 O O . VAL A 1 81 ? 7.352 -4.512 -7.784 1.00 98.62 81 VAL A O 1
ATOM 652 N N . LEU A 1 82 ? 5.596 -3.274 -7.145 1.00 98.06 82 LEU A N 1
ATOM 653 C CA . LEU A 1 82 ? 5.753 -2.274 -8.200 1.00 98.06 82 LEU A CA 1
ATOM 654 C C . LEU A 1 82 ? 7.120 -1.573 -8.140 1.00 98.06 82 LEU A C 1
ATOM 656 O O . LEU A 1 82 ? 7.725 -1.355 -9.198 1.00 98.06 82 LEU A O 1
ATOM 660 N N . LYS A 1 83 ? 7.612 -1.254 -6.932 1.00 97.62 83 LYS A N 1
ATOM 661 C CA . LYS A 1 83 ? 8.943 -0.658 -6.702 1.00 97.62 83 LYS A CA 1
ATOM 662 C C . LYS A 1 83 ? 10.089 -1.595 -7.094 1.00 97.62 83 LYS A C 1
ATOM 664 O O . LYS A 1 83 ? 11.124 -1.103 -7.552 1.00 97.62 83 LYS A O 1
ATOM 669 N N . GLY A 1 84 ? 9.886 -2.903 -6.944 1.00 96.56 84 GLY A N 1
ATOM 670 C CA . GLY A 1 84 ? 10.845 -3.950 -7.290 1.00 96.56 84 GLY A CA 1
ATOM 671 C C . GLY A 1 84 ? 12.073 -3.999 -6.376 1.00 96.56 84 GLY A C 1
ATOM 672 O O . GLY A 1 84 ? 12.272 -3.148 -5.510 1.00 96.56 84 GLY A O 1
ATOM 673 N N . GLY A 1 85 ? 12.923 -5.002 -6.587 1.00 96.94 85 GLY A N 1
ATOM 674 C CA . GLY A 1 85 ? 14.115 -5.253 -5.772 1.00 96.94 85 GLY A CA 1
ATOM 675 C C . GLY A 1 85 ? 13.839 -6.162 -4.571 1.00 96.94 85 GLY A C 1
ATOM 676 O O . GLY A 1 85 ? 12.734 -6.182 -4.029 1.00 96.94 85 GLY A O 1
ATOM 677 N N . LYS A 1 86 ? 14.866 -6.919 -4.163 1.00 97.88 86 LYS A N 1
ATOM 678 C CA . LYS A 1 86 ? 14.768 -7.998 -3.166 1.00 97.88 86 LYS A CA 1
ATOM 679 C C . LYS A 1 86 ? 14.131 -7.537 -1.852 1.00 97.88 86 LYS A C 1
ATOM 681 O O . LYS A 1 86 ? 13.206 -8.182 -1.367 1.00 97.88 86 LYS A O 1
ATOM 686 N N . ASP A 1 87 ? 14.559 -6.390 -1.333 1.00 98.00 87 ASP A N 1
ATOM 687 C CA . ASP A 1 87 ? 14.058 -5.864 -0.059 1.00 98.00 87 ASP A CA 1
ATOM 688 C C . ASP A 1 87 ? 12.575 -5.490 -0.125 1.00 98.00 87 ASP A C 1
ATOM 690 O O . ASP A 1 87 ? 11.831 -5.708 0.829 1.00 98.00 87 ASP A O 1
ATOM 694 N N . ASN A 1 88 ? 12.118 -4.940 -1.256 1.00 98.31 88 ASN A N 1
ATOM 695 C CA . ASN A 1 88 ? 10.706 -4.608 -1.424 1.00 98.31 88 ASN A CA 1
ATOM 696 C C . ASN A 1 88 ? 9.867 -5.876 -1.608 1.00 98.31 88 ASN A C 1
ATOM 698 O O . ASN A 1 88 ? 8.778 -5.952 -1.052 1.00 98.31 88 ASN A O 1
ATOM 702 N N . TYR A 1 89 ? 10.369 -6.901 -2.299 1.00 98.25 89 TYR A N 1
ATOM 703 C CA . TYR A 1 89 ? 9.661 -8.181 -2.376 1.00 98.25 89 TYR A CA 1
ATOM 704 C C . TYR A 1 89 ? 9.512 -8.841 -1.006 1.00 98.25 89 TYR A C 1
ATOM 706 O O . TYR A 1 89 ? 8.431 -9.328 -0.692 1.00 98.25 89 TYR A O 1
ATOM 714 N N . MET A 1 90 ? 10.539 -8.774 -0.156 1.00 98.31 90 MET A N 1
ATOM 715 C CA . MET A 1 90 ? 10.433 -9.283 1.212 1.00 98.31 90 MET A CA 1
ATOM 716 C C . MET A 1 90 ? 9.365 -8.529 2.010 1.00 98.31 90 MET A C 1
ATOM 718 O O . MET A 1 90 ? 8.514 -9.147 2.642 1.00 98.31 90 MET A O 1
ATOM 722 N N . LYS A 1 91 ? 9.338 -7.194 1.905 1.00 98.56 91 LYS A N 1
ATOM 723 C CA . LYS A 1 91 ? 8.286 -6.373 2.525 1.00 98.56 91 LYS A CA 1
ATOM 724 C C . LYS A 1 91 ? 6.897 -6.721 1.995 1.00 98.56 91 LYS A C 1
ATOM 726 O O . LYS A 1 91 ? 5.954 -6.751 2.776 1.00 98.56 91 LYS A O 1
ATOM 731 N N . ALA A 1 92 ? 6.758 -6.994 0.697 1.00 98.62 92 ALA A N 1
ATOM 732 C CA . ALA A 1 92 ? 5.486 -7.412 0.116 1.00 98.62 92 ALA A CA 1
ATOM 733 C C . ALA A 1 92 ? 5.001 -8.736 0.717 1.00 98.62 92 ALA A C 1
ATOM 735 O O . ALA A 1 92 ? 3.850 -8.808 1.136 1.00 98.62 92 ALA A O 1
ATOM 736 N N . LEU A 1 93 ? 5.882 -9.737 0.825 1.00 98.38 93 LEU A N 1
ATOM 737 C CA . LEU A 1 93 ? 5.569 -11.017 1.469 1.00 98.38 93 LEU A CA 1
ATOM 738 C C . LEU A 1 93 ? 5.142 -10.818 2.924 1.00 98.38 93 LEU A C 1
ATOM 740 O O . LEU A 1 93 ? 4.093 -11.312 3.315 1.00 98.38 93 LEU A O 1
ATOM 744 N N . THR A 1 94 ? 5.865 -9.993 3.687 1.00 98.25 94 THR A N 1
ATOM 745 C CA . THR A 1 94 ? 5.473 -9.663 5.066 1.00 98.25 94 THR A CA 1
ATOM 746 C C . THR A 1 94 ? 4.054 -9.092 5.142 1.00 98.25 94 THR A C 1
ATOM 748 O O . THR A 1 94 ? 3.299 -9.448 6.041 1.00 98.25 94 THR A O 1
ATOM 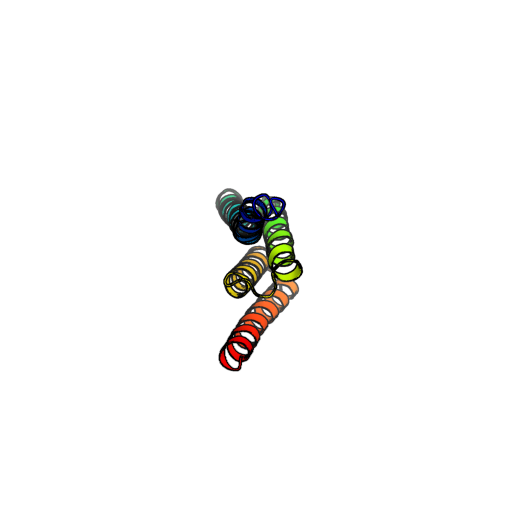751 N N . LYS A 1 95 ? 3.656 -8.230 4.194 1.00 98.19 95 LYS A N 1
ATOM 752 C CA . LYS A 1 95 ? 2.290 -7.683 4.156 1.00 98.19 95 LYS A CA 1
ATOM 753 C C . LYS A 1 95 ? 1.235 -8.719 3.787 1.00 98.19 95 LYS A C 1
ATOM 755 O O . LYS A 1 95 ? 0.134 -8.644 4.318 1.00 98.19 95 LYS A O 1
ATOM 760 N N . LEU A 1 96 ? 1.563 -9.698 2.949 1.00 97.38 96 LEU A N 1
ATOM 761 C CA . LEU A 1 96 ? 0.667 -10.821 2.663 1.00 97.38 96 LEU A CA 1
ATOM 762 C C . LEU A 1 96 ? 0.507 -11.739 3.887 1.00 97.38 96 LEU A C 1
ATOM 764 O O . LEU A 1 96 ? -0.616 -12.103 4.225 1.00 97.38 96 LEU A O 1
ATOM 768 N N . ASP A 1 97 ? 1.587 -12.010 4.623 1.00 96.69 97 ASP A N 1
ATOM 769 C CA . ASP A 1 97 ? 1.528 -12.780 5.874 1.00 96.69 97 ASP A CA 1
ATOM 770 C C . ASP A 1 97 ? 0.685 -12.068 6.950 1.00 96.69 97 ASP A C 1
ATOM 772 O O . ASP A 1 97 ? -0.013 -12.706 7.744 1.00 96.69 97 ASP A O 1
ATOM 776 N N . GLU A 1 98 ? 0.745 -10.733 7.004 1.00 95.44 98 GLU A N 1
ATOM 777 C CA . GLU A 1 98 ? -0.089 -9.915 7.896 1.00 95.44 98 GLU A CA 1
ATOM 778 C C . GLU A 1 98 ? -1.587 -10.061 7.575 1.00 95.44 98 GLU A C 1
ATOM 780 O O . GLU A 1 98 ? -2.388 -10.140 8.507 1.00 95.44 98 GLU A O 1
ATOM 785 N N . ILE A 1 99 ? -1.970 -10.176 6.296 1.00 94.06 99 ILE A N 1
ATOM 786 C CA . ILE A 1 99 ? -3.366 -10.408 5.880 1.00 94.06 99 ILE A CA 1
ATOM 787 C C . ILE A 1 99 ? -3.872 -11.750 6.414 1.00 94.06 99 ILE A C 1
ATOM 789 O O . ILE A 1 99 ? -4.953 -11.820 7.002 1.00 94.06 99 ILE A O 1
ATOM 793 N N . GLU A 1 100 ? -3.087 -12.821 6.267 1.00 90.06 100 GLU A N 1
ATOM 794 C CA . GLU A 1 100 ? -3.478 -14.139 6.781 1.00 90.06 100 GLU A CA 1
ATOM 795 C C . GLU A 1 100 ? -3.688 -14.122 8.298 1.00 90.06 100 GLU A C 1
ATOM 797 O O . GLU A 1 100 ? -4.650 -14.701 8.813 1.00 90.06 100 GLU A O 1
ATOM 802 N N . LYS A 1 101 ? -2.792 -13.446 9.025 1.00 89.56 101 LYS A N 1
ATOM 803 C CA . LYS A 1 101 ? -2.896 -13.277 10.480 1.00 89.56 101 LYS A CA 1
ATOM 804 C C . LYS A 1 101 ? -4.131 -12.464 10.858 1.00 89.56 101 LYS A C 1
ATOM 806 O O . LYS A 1 101 ? -4.845 -12.858 11.780 1.00 89.56 101 LYS A O 1
ATOM 811 N N . TYR A 1 102 ? -4.401 -11.380 10.134 1.00 87.62 102 TYR A N 1
ATOM 812 C CA . TYR A 1 102 ? -5.571 -10.534 10.353 1.00 87.62 102 TYR A CA 1
ATOM 813 C C . TYR A 1 102 ? -6.879 -11.325 10.201 1.00 87.62 102 TYR A C 1
ATOM 815 O O . TYR A 1 102 ? -7.711 -11.313 11.111 1.00 87.62 102 TYR A O 1
ATOM 823 N N . TYR A 1 103 ? -7.038 -12.110 9.129 1.00 81.88 103 TYR A N 1
ATOM 824 C CA . TYR A 1 103 ? -8.229 -12.950 8.947 1.00 81.88 103 TYR A CA 1
ATOM 825 C C . TYR A 1 103 ? -8.368 -14.044 10.008 1.00 81.88 103 TYR A C 1
ATOM 827 O O . TYR A 1 103 ? -9.484 -14.328 10.446 1.00 81.88 103 TYR A O 1
ATOM 835 N N . LYS A 1 104 ? -7.262 -14.668 10.437 1.00 79.69 104 LYS A N 1
ATOM 836 C CA . LYS A 1 104 ? -7.292 -15.652 11.534 1.00 79.69 104 LYS A CA 1
ATOM 837 C C . LYS A 1 104 ? -7.792 -15.014 12.827 1.00 79.69 104 LYS A C 1
ATOM 839 O O . LYS A 1 104 ? -8.633 -15.604 13.491 1.00 79.69 104 LYS A O 1
ATOM 844 N N . HIS A 1 105 ? -7.327 -13.808 13.147 1.00 75.62 105 HIS A N 1
ATOM 845 C CA . HIS A 1 105 ? -7.777 -13.076 14.329 1.00 75.62 105 HIS A CA 1
ATOM 846 C C . HIS A 1 105 ? -9.263 -12.698 14.247 1.00 75.62 105 HIS A C 1
ATOM 848 O O . HIS A 1 105 ? -10.009 -12.966 15.184 1.00 75.62 105 HIS A O 1
ATOM 854 N N . LYS A 1 106 ? -9.720 -12.161 13.108 1.00 79.06 106 LYS A N 1
ATOM 855 C CA . LYS A 1 106 ? -11.125 -11.765 12.906 1.00 79.06 106 LYS A CA 1
ATOM 856 C C . LYS A 1 106 ? -12.114 -12.937 12.981 1.00 79.06 106 LYS A C 1
ATOM 858 O O . LYS A 1 106 ? -13.267 -12.715 13.301 1.00 79.06 106 LYS A O 1
ATOM 863 N N . LYS A 1 107 ? -11.690 -14.170 12.680 1.00 70.31 107 LYS A N 1
ATOM 864 C CA . LYS A 1 107 ? -12.540 -15.372 12.802 1.00 70.31 107 LYS A CA 1
ATOM 865 C C . LYS A 1 107 ? -12.720 -15.869 14.240 1.00 70.31 107 LYS A C 1
ATOM 867 O O . LYS A 1 107 ? -13.618 -16.670 14.474 1.00 70.31 107 LYS A O 1
ATOM 872 N N . ILE A 1 108 ? -11.821 -15.498 15.150 1.00 65.31 108 ILE A N 1
ATOM 873 C CA . ILE A 1 108 ? -11.804 -15.990 16.537 1.00 65.31 108 ILE A CA 1
ATOM 874 C C . ILE A 1 108 ? -12.573 -15.042 17.475 1.00 65.31 108 ILE A C 1
ATOM 876 O O . ILE A 1 108 ? -13.027 -15.481 18.529 1.00 65.31 108 ILE A O 1
ATOM 880 N N . ASN A 1 109 ? -12.734 -13.775 17.080 1.00 53.97 109 ASN A N 1
ATOM 881 C CA . ASN A 1 109 ? -13.506 -12.755 17.798 1.00 53.97 109 ASN A CA 1
ATOM 882 C C . ASN A 1 109 ? -14.901 -12.581 17.195 1.00 53.97 109 ASN A C 1
ATOM 884 O O . ASN A 1 109 ? -15.806 -12.191 17.962 1.00 53.97 109 ASN A O 1
#

Mean predicted aligned error: 6.58 Å

pLDDT: mean 89.25, std 14.97, range [48.34, 98.81]

Foldseek 3Di:
DPPPPPPPVVVVVVVCVLVVLQVQLVVLQVVLVVVCVVPVVPLVSLVSLVSSLVSLVVSCVVPVPDPCVLVSLQSNLSSLVSNDDDVSNVSSVVSVVVSVVSVVVVVVD

Radius of gyration: 17.5 Å; Cα contacts (8 Å, |Δi|>4): 114; chains: 1; bounding box: 49×35×50 Å

Nearest PDB structures (foldseek):
  2w2u-assembly1_A  TM=8.657E-01  e=3.887E-01  Sulfolobus acidocaldarius
  2v6y-assembly1_A  TM=8.881E-01  e=4.844E-01  Saccharolobus solfataricus
  2xev-assembly1_A  TM=5.734E-01  e=1.902E-01  Xanthomonas campestris
  3qtm-assembly2_B  TM=5.050E-01  e=9.435E+00  Schizosaccharomyces pombe

Solvent-accessible surface area (backbone atoms only — not comparable to full-atom values): 5812 Å² total; per-residue (Å²): 144,86,85,82,80,78,69,68,75,65,64,64,64,65,77,49,51,56,58,56,35,44,55,52,15,51,50,29,39,53,52,12,54,50,38,37,72,77,36,66,87,50,63,64,21,44,59,26,20,49,49,15,37,56,32,24,49,48,30,41,72,79,37,68,86,44,94,54,37,54,58,29,31,51,49,35,21,53,29,27,50,71,60,44,60,72,70,29,44,52,54,17,51,52,30,53,56,48,38,56,52,48,54,56,51,63,74,76,109